Protein AF-A0A7C6USZ0-F1 (afdb_monomer_lite)

Structure (mmCIF, N/CA/C/O backbone):
data_AF-A0A7C6USZ0-F1
#
_entry.id   AF-A0A7C6USZ0-F1
#
loop_
_atom_site.group_PDB
_atom_site.id
_atom_site.type_symbol
_atom_site.label_atom_id
_atom_site.label_alt_id
_atom_site.label_comp_id
_atom_site.label_asym_id
_atom_site.label_entity_id
_atom_site.label_seq_id
_atom_site.pdbx_PDB_ins_code
_atom_site.Cartn_x
_atom_site.Cartn_y
_atom_site.Cartn_z
_atom_site.occupancy
_atom_site.B_iso_or_equiv
_atom_site.auth_seq_id
_atom_site.auth_comp_id
_atom_site.auth_asym_id
_atom_site.auth_atom_id
_atom_site.pdbx_PDB_model_num
ATOM 1 N N . MET A 1 1 ? -42.440 25.051 33.945 1.00 60.44 1 MET A N 1
ATOM 2 C CA . MET A 1 1 ? -42.712 23.718 33.344 1.00 60.44 1 MET A CA 1
ATOM 3 C C . MET A 1 1 ? -41.978 23.438 32.021 1.00 60.44 1 MET A C 1
ATOM 5 O O . MET A 1 1 ? -41.731 22.275 31.735 1.00 60.44 1 MET A O 1
ATOM 9 N N . ASN A 1 2 ? -41.564 24.446 31.237 1.00 69.38 2 ASN A N 1
ATOM 10 C CA . ASN A 1 2 ? -40.953 24.230 29.910 1.00 69.38 2 ASN A CA 1
ATOM 11 C C . ASN A 1 2 ? -39.495 23.723 29.920 1.00 69.38 2 ASN A C 1
ATOM 13 O O . ASN A 1 2 ? -39.130 22.931 29.057 1.00 69.38 2 ASN A O 1
ATOM 17 N N . ALA A 1 3 ? -38.679 24.102 30.910 1.00 75.06 3 ALA A N 1
ATOM 18 C CA . ALA A 1 3 ? -37.259 23.728 30.954 1.00 75.06 3 ALA A CA 1
ATOM 19 C C . ALA A 1 3 ? -37.031 22.211 31.111 1.00 75.06 3 ALA A C 1
ATOM 21 O O . ALA A 1 3 ? -36.243 21.624 30.377 1.00 75.06 3 ALA A O 1
ATOM 22 N N . LYS A 1 4 ? -37.789 21.549 31.999 1.00 79.12 4 LYS A N 1
ATOM 23 C CA . LYS A 1 4 ? -37.706 20.088 32.189 1.00 79.12 4 LYS A CA 1
ATOM 24 C C . LYS A 1 4 ? -38.115 19.320 30.927 1.00 79.12 4 LYS A C 1
ATOM 26 O O . LYS A 1 4 ? -37.488 18.328 30.582 1.00 79.12 4 LYS A O 1
ATOM 31 N N . ARG A 1 5 ? -39.123 19.809 30.196 1.00 81.88 5 ARG A N 1
ATOM 32 C CA . ARG A 1 5 ? -39.586 19.198 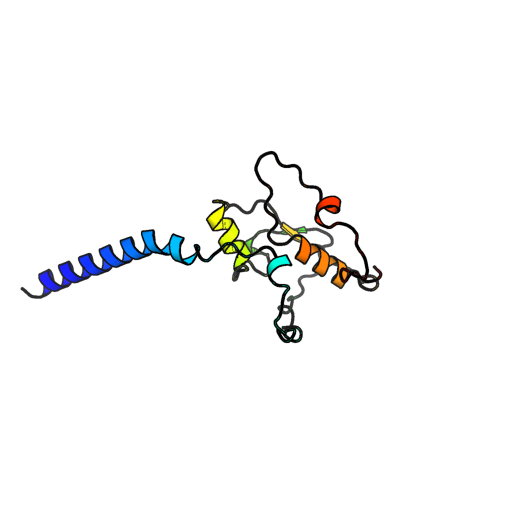28.940 1.00 81.88 5 ARG A CA 1
ATOM 33 C C . ARG A 1 5 ? -38.556 19.334 27.814 1.00 81.88 5 ARG A C 1
ATOM 35 O O . ARG A 1 5 ? -38.395 18.408 27.026 1.00 81.88 5 ARG A O 1
ATOM 42 N N . ASN A 1 6 ? -37.844 20.458 27.759 1.00 84.00 6 ASN A N 1
ATOM 43 C CA . ASN A 1 6 ? -36.780 20.678 26.779 1.00 84.00 6 ASN A CA 1
ATOM 44 C C . ASN A 1 6 ? -35.541 19.825 27.088 1.00 84.00 6 ASN A C 1
ATOM 46 O O . ASN A 1 6 ? -34.960 19.259 26.168 1.00 84.00 6 ASN A O 1
ATOM 50 N N . LEU A 1 7 ? -35.200 19.653 28.371 1.00 89.56 7 LEU A N 1
ATOM 51 C CA . LEU A 1 7 ? -34.108 18.778 28.805 1.00 89.56 7 LEU A CA 1
ATOM 52 C C . LEU A 1 7 ? -34.362 17.313 28.420 1.00 89.56 7 LEU A C 1
ATOM 54 O O . LEU A 1 7 ? -33.489 16.661 27.859 1.00 89.56 7 LEU A O 1
ATOM 58 N N . VAL A 1 8 ? -35.577 16.810 28.659 1.00 91.69 8 VAL A N 1
ATOM 59 C CA . VAL A 1 8 ? -35.945 15.431 28.296 1.00 91.69 8 VAL A CA 1
ATOM 60 C C . VAL A 1 8 ? -35.873 15.218 26.782 1.00 91.69 8 VAL A C 1
ATOM 62 O O . VAL A 1 8 ? -35.333 14.213 26.333 1.00 91.69 8 VAL A O 1
ATOM 65 N N . ARG A 1 9 ? -36.347 16.179 25.977 1.00 88.38 9 ARG A N 1
ATOM 66 C CA . ARG A 1 9 ? -36.236 16.109 24.509 1.00 88.38 9 ARG A CA 1
ATOM 67 C C . ARG A 1 9 ? -34.785 16.091 24.040 1.00 88.38 9 ARG A C 1
ATOM 69 O O . ARG A 1 9 ? -34.452 15.307 23.159 1.00 88.38 9 ARG A O 1
ATOM 76 N N . PHE A 1 10 ? -33.934 16.917 24.644 1.00 93.56 10 PHE A N 1
ATOM 77 C CA . PHE A 1 10 ? -32.512 16.945 24.321 1.00 93.56 10 PHE A CA 1
ATOM 78 C C . PHE A 1 10 ? -31.839 15.605 24.630 1.00 93.56 10 PHE A C 1
ATOM 80 O O . PHE A 1 10 ? -31.131 15.074 23.784 1.00 93.56 10 PHE A O 1
ATOM 87 N N . LEU A 1 11 ? -32.124 15.012 25.795 1.00 95.12 11 LEU A N 1
ATOM 88 C CA . LEU A 1 11 ? -31.580 13.704 26.171 1.00 95.12 11 LEU A CA 1
ATOM 89 C C . LEU A 1 11 ? -32.046 12.583 25.235 1.00 95.12 11 LEU A C 1
ATOM 91 O O . LEU A 1 11 ? -31.251 11.714 24.893 1.00 95.12 11 LEU A O 1
ATOM 95 N N . ILE A 1 12 ? -33.302 12.618 24.781 1.00 94.94 12 ILE A N 1
ATOM 96 C CA . ILE A 1 12 ? -33.818 11.646 23.807 1.00 94.94 12 ILE A CA 1
ATOM 97 C C . ILE A 1 12 ? -33.103 11.798 22.460 1.00 94.94 12 ILE A C 1
ATOM 99 O O . ILE A 1 12 ? -32.675 10.797 21.896 1.00 94.94 12 ILE A O 1
ATOM 103 N N . ILE A 1 13 ? -32.930 13.026 21.959 1.00 94.12 13 ILE A N 1
ATOM 104 C CA . ILE A 1 13 ? -32.235 13.278 20.686 1.00 94.12 13 ILE A CA 1
ATOM 105 C C . ILE A 1 13 ? -30.756 12.894 20.787 1.00 94.12 13 ILE A C 1
ATOM 107 O O . ILE A 1 13 ? -30.240 12.245 19.885 1.00 94.12 13 ILE A O 1
ATOM 111 N N . ALA A 1 14 ? -30.084 13.243 21.887 1.00 93.44 14 ALA A N 1
ATOM 112 C CA . ALA A 1 14 ? -28.686 12.890 22.116 1.00 93.44 14 ALA A CA 1
ATOM 113 C C . ALA A 1 14 ? -28.497 11.370 22.234 1.00 93.44 14 ALA A C 1
ATOM 115 O O . ALA A 1 14 ? -27.583 10.819 21.629 1.00 93.44 14 ALA A O 1
ATOM 116 N N . SER A 1 15 ? -29.391 10.686 22.955 1.00 93.81 15 SER A N 1
ATOM 117 C CA . SER A 1 15 ? -29.410 9.222 23.043 1.00 93.81 15 SER A CA 1
ATOM 118 C C . SER A 1 15 ? -29.614 8.593 21.666 1.00 93.81 15 SER A C 1
ATOM 120 O O . SER A 1 15 ? -28.804 7.766 21.255 1.00 93.81 15 SER A O 1
ATOM 122 N N . LEU A 1 16 ? -30.624 9.057 20.916 1.00 92.81 16 LEU A N 1
ATOM 123 C CA . LEU A 1 16 ? -30.908 8.587 19.562 1.00 92.81 16 LEU A CA 1
ATOM 124 C C . LEU A 1 16 ? -29.695 8.787 18.650 1.00 92.81 16 LEU A C 1
ATOM 126 O O . LEU A 1 16 ? -29.297 7.843 17.977 1.00 92.81 16 LEU A O 1
ATOM 130 N N . TYR A 1 17 ? -29.077 9.970 18.676 1.00 87.94 17 TYR A N 1
ATOM 131 C CA . TYR A 1 17 ? -27.878 10.294 17.903 1.00 87.94 17 TYR A CA 1
ATOM 132 C C . TYR A 1 17 ? -26.709 9.366 18.245 1.00 87.94 17 TYR A C 1
ATOM 134 O O . TYR A 1 17 ? -26.095 8.809 17.341 1.00 87.94 17 TYR A O 1
ATOM 142 N N . LEU A 1 18 ? -26.443 9.126 19.532 1.00 88.12 18 LEU A N 1
ATOM 143 C CA . LEU A 1 18 ? -25.370 8.232 19.976 1.00 88.12 18 LEU A CA 1
ATOM 144 C C . LEU A 1 18 ? -25.630 6.775 19.579 1.00 88.12 18 LEU A C 1
ATOM 146 O O . LEU A 1 18 ? -24.711 6.089 19.133 1.00 88.12 18 LEU A O 1
ATOM 150 N N . THR A 1 19 ? -26.873 6.293 19.684 1.00 86.25 19 THR A N 1
ATOM 151 C CA . THR A 1 19 ? -27.232 4.963 19.169 1.00 86.25 19 THR A CA 1
ATOM 152 C C . THR A 1 19 ? -27.091 4.898 17.654 1.00 86.25 19 THR A C 1
ATOM 154 O O . THR A 1 19 ? -26.487 3.961 17.142 1.00 86.25 19 THR A O 1
ATOM 157 N N . LEU A 1 20 ? -27.572 5.907 16.930 1.00 80.19 20 LEU A N 1
ATOM 158 C CA . LEU A 1 20 ? -27.478 5.957 15.477 1.00 80.19 20 LEU A CA 1
ATOM 159 C C . LEU A 1 20 ? -26.010 5.937 15.039 1.00 80.19 20 LEU A C 1
ATOM 161 O O . LEU A 1 20 ? -25.633 5.130 14.198 1.00 80.19 20 LEU A O 1
ATOM 165 N N . GLN A 1 21 ? -25.161 6.743 15.676 1.00 75.50 21 GLN A N 1
ATOM 166 C CA . GLN A 1 21 ? -23.729 6.780 15.407 1.00 75.50 21 GLN A CA 1
ATOM 167 C C . GLN A 1 21 ? -23.057 5.442 15.744 1.00 75.50 21 GLN A C 1
ATOM 169 O O . GLN A 1 21 ? -22.197 4.998 15.000 1.00 75.50 21 GLN A O 1
ATOM 174 N N . ARG A 1 22 ? -23.464 4.740 16.805 1.00 76.94 22 ARG A N 1
ATOM 175 C CA . ARG A 1 22 ? -22.889 3.430 17.150 1.00 76.94 22 ARG A CA 1
ATOM 176 C C . ARG A 1 22 ? -23.279 2.316 16.172 1.00 76.94 22 ARG A C 1
ATOM 178 O O . ARG A 1 22 ? -22.472 1.423 15.934 1.00 76.94 22 ARG A O 1
ATOM 185 N N . TYR A 1 23 ? -24.496 2.354 15.627 1.00 73.62 23 TYR A N 1
ATOM 186 C CA . TYR A 1 23 ? -25.044 1.265 14.807 1.00 73.62 23 TYR A CA 1
ATOM 187 C C . TYR A 1 23 ? 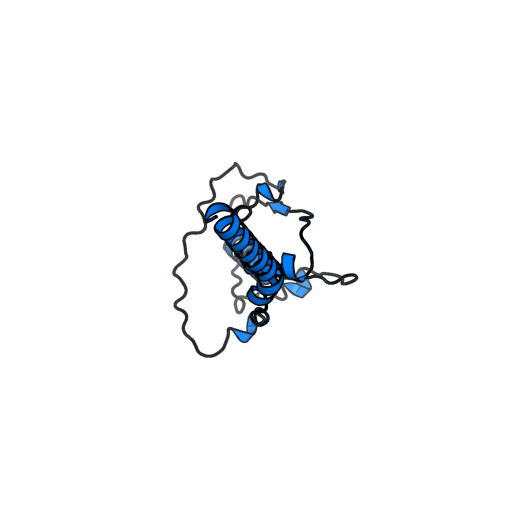-24.987 1.515 13.291 1.00 73.62 23 TYR A C 1
ATOM 189 O O . TYR A 1 23 ? -24.883 0.550 12.540 1.00 73.62 23 TYR A O 1
ATOM 197 N N . LEU A 1 24 ? -25.015 2.768 12.820 1.00 60.81 24 LEU A N 1
ATOM 198 C CA . LEU A 1 24 ? -24.907 3.095 11.390 1.00 60.81 24 LEU A CA 1
ATOM 199 C C . LEU A 1 24 ? -23.478 3.353 10.909 1.00 60.81 24 LEU A C 1
ATOM 201 O O . LEU A 1 24 ? -23.238 3.215 9.715 1.00 60.81 24 LEU A O 1
ATOM 205 N N . HIS A 1 25 ? -22.522 3.661 11.792 1.00 53.66 25 HIS A N 1
ATOM 206 C CA . HIS A 1 25 ? -21.114 3.778 11.393 1.00 53.66 25 HIS A CA 1
ATOM 207 C C . HIS A 1 25 ? -20.613 2.521 10.662 1.00 53.66 25 HIS A C 1
ATOM 209 O O . HIS A 1 25 ? -20.135 2.676 9.546 1.00 53.66 25 HIS A O 1
ATOM 215 N N . PRO A 1 26 ? -20.807 1.279 11.158 1.00 53.59 26 PRO A N 1
ATOM 216 C CA . PRO A 1 26 ? -20.377 0.088 10.418 1.00 53.59 26 PRO A CA 1
ATOM 217 C C . PRO A 1 26 ? -21.127 -0.135 9.093 1.00 53.59 26 PRO A C 1
ATOM 219 O O . PRO A 1 26 ? -20.584 -0.782 8.206 1.00 53.59 26 PRO A O 1
ATOM 222 N N . LEU A 1 27 ? -22.337 0.416 8.930 1.00 51.62 27 LEU A N 1
ATOM 223 C CA . LEU A 1 27 ? -23.115 0.304 7.690 1.00 51.62 27 LEU A CA 1
ATOM 224 C C . LEU A 1 27 ? -22.684 1.318 6.616 1.00 51.62 27 LEU A C 1
ATOM 226 O O . LEU A 1 27 ? -22.845 1.070 5.425 1.00 51.62 27 LEU A O 1
ATOM 230 N N . LEU A 1 28 ? -22.099 2.450 7.015 1.00 49.12 28 LEU A N 1
ATOM 231 C CA . LEU A 1 28 ? -21.509 3.412 6.075 1.00 49.12 28 LEU A CA 1
ATOM 232 C C . LEU A 1 28 ? -20.219 2.871 5.432 1.00 49.12 28 LEU A C 1
ATOM 234 O O . LEU A 1 28 ? -19.906 3.245 4.307 1.00 49.12 28 LEU A O 1
ATOM 238 N N . TYR A 1 29 ? -19.531 1.945 6.110 1.00 46.66 29 TYR A N 1
ATOM 239 C CA . TYR A 1 29 ? -18.366 1.203 5.599 1.00 46.66 29 TYR A CA 1
ATOM 240 C C . TYR A 1 29 ? -18.717 -0.207 5.091 1.00 46.66 29 TYR A C 1
ATOM 242 O O . TYR A 1 29 ? -17.826 -0.980 4.738 1.00 46.66 29 TYR A O 1
ATOM 250 N N . SER A 1 30 ? -20.011 -0.554 5.057 1.00 41.12 30 SER A N 1
ATOM 251 C CA . SER A 1 30 ? -20.524 -1.781 4.437 1.00 41.12 30 SER A CA 1
ATOM 252 C C . SER A 1 30 ? -20.989 -1.564 2.995 1.00 41.12 30 SER A C 1
ATOM 254 O O . SER A 1 30 ? -21.738 -2.389 2.465 1.00 41.12 30 SER A O 1
ATOM 256 N N . SER A 1 31 ? -20.574 -0.464 2.352 1.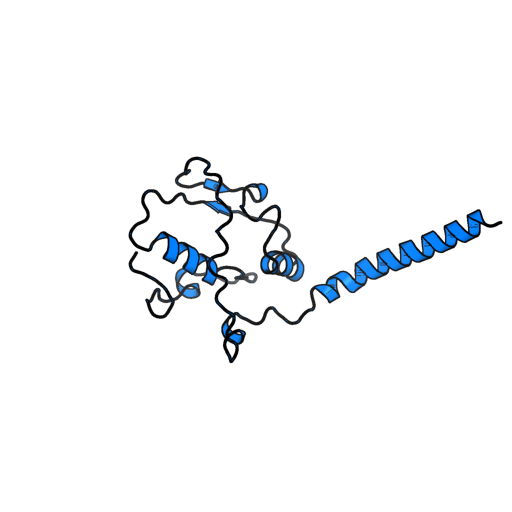00 44.16 31 SER A N 1
ATOM 257 C CA . SER A 1 31 ? -20.537 -0.402 0.889 1.00 44.16 31 SER A CA 1
ATOM 258 C C . SER A 1 31 ? -19.785 -1.640 0.375 1.00 44.16 31 SER A C 1
ATOM 260 O O . SER A 1 31 ? -18.918 -2.168 1.083 1.00 44.16 31 SER A O 1
ATOM 262 N N . PRO A 1 32 ? -20.176 -2.191 -0.791 1.00 42.41 32 PRO A N 1
ATOM 263 C CA . PRO A 1 32 ? -19.695 -3.496 -1.231 1.00 42.41 32 PRO A CA 1
ATOM 264 C C . PRO A 1 32 ? -18.163 -3.509 -1.245 1.00 42.41 32 PRO A C 1
ATOM 266 O O . PRO A 1 32 ? -17.559 -2.437 -1.352 1.00 42.41 32 PRO A O 1
ATOM 269 N N . PRO A 1 33 ? -17.533 -4.694 -1.099 1.00 48.41 33 PRO A N 1
ATOM 270 C CA . PRO A 1 33 ? -16.080 -4.808 -1.034 1.00 48.41 33 PRO A CA 1
ATOM 271 C C . PRO A 1 33 ? -15.490 -3.933 -2.130 1.00 48.41 33 PRO A C 1
ATOM 273 O O . PRO A 1 33 ? -15.981 -4.018 -3.254 1.00 48.41 33 PRO A O 1
ATOM 276 N N . VAL A 1 34 ? -14.503 -3.087 -1.797 1.00 51.19 34 VAL A N 1
ATOM 277 C CA . VAL A 1 34 ? -13.630 -2.452 -2.791 1.00 51.19 34 VAL A CA 1
ATOM 278 C C . VAL A 1 34 ? -13.326 -3.549 -3.795 1.00 51.19 34 VAL A C 1
ATOM 280 O O . VAL A 1 34 ? -12.662 -4.532 -3.452 1.00 51.19 34 VAL A O 1
ATOM 283 N N . LEU A 1 35 ? -13.983 -3.482 -4.955 1.00 41.50 35 LEU A N 1
ATOM 284 C CA . LEU A 1 35 ? -13.927 -4.571 -5.906 1.00 41.50 35 LEU A CA 1
ATOM 285 C C . LEU A 1 35 ? -12.444 -4.693 -6.253 1.00 41.50 35 LEU A C 1
ATOM 287 O O . LEU A 1 35 ? -11.798 -3.657 -6.452 1.00 41.50 35 LEU A O 1
ATOM 291 N N . PRO A 1 36 ? -11.865 -5.903 -6.242 1.00 47.28 36 PRO A N 1
ATOM 292 C CA . PRO A 1 36 ? -10.456 -6.062 -6.553 1.00 47.28 36 PRO A CA 1
ATOM 293 C C . PRO A 1 36 ? -10.140 -5.336 -7.862 1.00 47.28 36 PRO A C 1
ATOM 295 O O . PRO A 1 36 ? -10.965 -5.342 -8.773 1.00 47.28 36 PRO A O 1
ATOM 298 N N . ALA A 1 37 ? -8.971 -4.693 -7.941 1.00 45.94 37 ALA A N 1
ATOM 299 C CA . ALA A 1 37 ? -8.614 -3.726 -8.987 1.00 45.94 37 ALA A CA 1
ATOM 300 C C . ALA A 1 37 ? -8.940 -4.174 -10.434 1.00 45.94 37 ALA A C 1
ATOM 302 O O . ALA A 1 37 ? -9.176 -3.339 -11.300 1.00 45.94 37 ALA A O 1
ATOM 303 N N . TYR A 1 38 ? -9.009 -5.486 -10.695 1.00 48.06 38 TYR A N 1
ATOM 304 C CA . TYR A 1 38 ? -9.371 -6.068 -11.990 1.00 48.06 38 TYR A CA 1
ATOM 305 C C . TYR A 1 38 ? -10.856 -5.935 -12.385 1.00 48.06 38 TYR A C 1
ATOM 307 O O . TYR A 1 38 ? -11.154 -6.007 -13.569 1.00 48.06 38 TYR A O 1
ATOM 315 N N . LEU A 1 39 ? -11.784 -5.733 -11.442 1.00 39.88 39 LEU A N 1
ATOM 316 C CA . LEU A 1 39 ? -13.215 -5.505 -11.718 1.00 39.88 39 LEU A CA 1
ATOM 317 C C . LEU A 1 39 ? -13.537 -4.042 -12.079 1.00 39.88 39 LEU A C 1
ATOM 319 O O . LEU A 1 39 ? -14.679 -3.732 -12.401 1.00 39.88 39 LEU A O 1
ATOM 323 N N . TRP A 1 40 ? -12.541 -3.151 -12.045 1.00 48.84 40 TRP A N 1
ATOM 324 C CA . TRP A 1 40 ? -12.626 -1.778 -12.562 1.00 48.84 40 TRP A CA 1
ATOM 325 C C . TRP A 1 40 ? -12.257 -1.674 -14.046 1.00 48.84 40 TRP A C 1
ATOM 327 O O . TRP A 1 40 ? -12.321 -0.593 -14.627 1.00 48.84 40 TRP A O 1
ATOM 337 N N . HIS A 1 41 ? -11.883 -2.788 -14.672 1.00 42.19 41 HIS A N 1
ATOM 338 C CA . HIS A 1 41 ? -11.809 -2.892 -16.118 1.00 42.19 41 HIS A CA 1
ATOM 339 C C . HIS A 1 41 ? -13.078 -3.586 -16.588 1.00 42.19 41 HIS A C 1
ATOM 341 O O . HIS A 1 41 ? -13.187 -4.785 -16.392 1.00 42.19 41 HIS A O 1
ATOM 347 N N . GLU A 1 42 ? -14.022 -2.820 -17.134 1.00 39.09 42 GLU A N 1
ATOM 348 C CA . GLU A 1 42 ? -14.788 -3.092 -18.361 1.00 39.09 42 GLU A CA 1
ATOM 349 C C . GLU A 1 42 ? -15.705 -1.873 -18.601 1.00 39.09 42 GLU A C 1
ATOM 351 O O . GLU A 1 42 ? -16.486 -1.487 -17.737 1.00 39.09 42 GLU A O 1
ATOM 356 N N . GLU A 1 43 ? -15.555 -1.237 -19.770 1.00 41.44 43 GLU A N 1
ATOM 357 C CA . GLU A 1 43 ? -16.501 -0.263 -20.347 1.00 41.44 43 GLU A CA 1
ATOM 358 C C . GLU A 1 43 ? -16.717 1.067 -19.581 1.00 41.44 43 GLU A C 1
ATOM 360 O O . GLU A 1 43 ? -17.810 1.391 -19.120 1.00 41.44 43 GLU A O 1
ATOM 365 N N . GLY A 1 44 ? -15.696 1.927 -19.520 1.00 33.53 44 GLY A N 1
ATOM 366 C CA . GLY A 1 44 ? -15.908 3.319 -19.116 1.00 33.53 44 GLY A CA 1
ATOM 367 C C . GLY A 1 44 ? -14.640 4.151 -19.164 1.00 33.53 44 GLY A C 1
ATOM 368 O O . GLY A 1 44 ? -13.781 4.035 -18.298 1.00 33.53 44 GLY A O 1
ATOM 369 N N . TRP A 1 45 ? -14.525 5.011 -20.174 1.00 41.16 45 TRP A N 1
ATOM 370 C CA . TRP A 1 45 ? -13.484 6.031 -20.262 1.00 41.16 45 TRP A CA 1
ATOM 371 C C . TRP A 1 45 ? -13.579 6.982 -19.063 1.00 41.16 45 TRP A C 1
ATOM 373 O O . TRP A 1 45 ? -14.275 7.995 -19.110 1.00 41.16 45 TRP A O 1
ATOM 383 N N . VAL A 1 46 ? -12.857 6.683 -17.988 1.00 36.31 46 VAL A N 1
ATOM 384 C CA . VAL A 1 46 ? -12.448 7.712 -17.039 1.00 36.31 46 VAL A CA 1
ATOM 385 C C . VAL A 1 46 ? -11.298 8.426 -17.724 1.00 36.31 46 VAL A C 1
ATOM 387 O O . VAL A 1 46 ? -10.244 7.833 -17.959 1.00 36.31 46 VAL A O 1
ATOM 390 N N . ALA A 1 47 ? -11.522 9.681 -18.117 1.00 34.78 47 ALA A N 1
ATOM 391 C CA . ALA A 1 47 ? -10.429 10.571 -18.459 1.00 34.78 47 ALA A CA 1
ATOM 392 C C . ALA A 1 47 ? -9.388 10.421 -17.351 1.00 34.78 47 ALA A C 1
ATOM 394 O O . ALA A 1 47 ? -9.705 10.688 -16.192 1.00 34.78 47 ALA A O 1
ATOM 395 N N . VAL A 1 48 ? -8.195 9.925 -17.704 1.00 38.50 48 VAL A N 1
ATOM 396 C CA . VAL A 1 48 ? -7.030 9.943 -16.819 1.00 38.50 48 VAL A CA 1
ATOM 397 C C . VAL A 1 48 ? -7.057 11.330 -16.192 1.00 38.50 48 VAL A C 1
ATOM 399 O O . VAL A 1 48 ? -6.999 12.298 -16.961 1.00 38.50 48 VAL A O 1
ATOM 402 N N . PRO A 1 49 ? -7.250 11.475 -14.864 1.00 36.78 49 PRO A N 1
ATOM 403 C CA . PRO A 1 49 ? -7.071 12.778 -14.271 1.00 36.78 49 PRO A CA 1
ATOM 404 C C . PRO A 1 49 ? -5.651 13.133 -14.664 1.00 36.78 49 PRO A C 1
ATOM 406 O O . PRO A 1 49 ? -4.721 12.415 -14.290 1.00 36.78 49 PRO A O 1
ATOM 409 N N . GLN A 1 50 ? -5.506 14.140 -15.532 1.00 38.56 50 GLN A N 1
ATOM 410 C CA . GLN A 1 50 ? -4.211 14.715 -15.835 1.00 38.56 50 GLN A CA 1
ATOM 411 C C . GLN A 1 50 ? -3.562 14.904 -14.485 1.00 38.56 50 GLN A C 1
ATOM 413 O O . GLN A 1 50 ? -4.116 15.656 -13.684 1.00 38.56 50 GLN A O 1
ATOM 418 N N . SER A 1 51 ? -2.508 14.117 -14.245 1.00 45.53 51 SER A N 1
ATOM 419 C CA . SER A 1 51 ? -1.573 14.216 -13.135 1.00 45.53 51 SER A CA 1
ATOM 420 C C . SER A 1 51 ? -2.024 15.274 -12.140 1.00 45.53 51 SER A C 1
ATOM 422 O O . SER A 1 51 ? -1.646 16.443 -12.274 1.00 45.53 51 SER A O 1
ATOM 424 N N . SER A 1 52 ? -2.894 14.903 -11.191 1.00 40.03 52 SER A N 1
ATOM 425 C CA . SER A 1 52 ? -3.031 15.741 -10.006 1.00 40.03 52 SER A CA 1
ATOM 426 C C . SER A 1 52 ? -1.599 15.940 -9.524 1.00 40.03 52 SER A C 1
ATOM 428 O O . SER A 1 52 ? -0.890 14.934 -9.403 1.00 40.03 52 SER A O 1
ATOM 430 N N . PRO A 1 53 ? -1.113 17.188 -9.392 1.00 37.50 53 PRO A N 1
ATOM 431 C CA . PRO A 1 53 ? 0.258 17.398 -8.978 1.00 37.50 53 PRO A CA 1
ATOM 432 C C . PRO A 1 53 ? 0.422 16.614 -7.687 1.00 37.50 53 PRO A C 1
ATOM 434 O O . PRO A 1 53 ? -0.369 16.785 -6.755 1.00 37.50 53 PRO A O 1
ATOM 437 N N . ALA A 1 54 ? 1.382 15.686 -7.690 1.00 47.88 54 ALA A N 1
ATOM 438 C CA . ALA A 1 54 ? 1.772 14.983 -6.486 1.00 47.88 54 ALA A CA 1
ATOM 439 C C . ALA A 1 54 ? 1.882 16.035 -5.371 1.00 47.88 54 ALA A C 1
ATOM 441 O O . ALA A 1 54 ? 2.391 17.133 -5.649 1.00 47.88 54 ALA A O 1
ATOM 442 N N . PRO A 1 55 ? 1.358 15.765 -4.161 1.00 40.19 55 PRO A N 1
ATOM 443 C CA . PRO A 1 55 ? 1.469 16.708 -3.059 1.00 40.19 55 PRO A CA 1
ATOM 444 C C . PRO A 1 55 ? 2.921 17.162 -2.998 1.00 40.19 55 PRO A C 1
ATOM 446 O O . PRO A 1 55 ? 3.828 16.332 -2.975 1.00 40.19 55 PRO A O 1
ATOM 449 N N . SER A 1 56 ? 3.140 18.473 -3.114 1.00 38.34 56 SER A N 1
ATOM 450 C CA . SER A 1 56 ? 4.478 19.031 -3.251 1.00 38.34 56 SER A CA 1
ATOM 451 C C . SER A 1 56 ? 5.285 18.636 -2.021 1.00 38.34 56 SER A C 1
ATOM 453 O O . SER A 1 56 ? 5.079 19.181 -0.932 1.00 38.34 56 SER A O 1
ATOM 455 N N . PHE A 1 57 ? 6.164 17.648 -2.194 1.00 49.59 57 PHE A N 1
ATOM 456 C CA . PHE A 1 57 ? 7.046 17.158 -1.152 1.00 49.59 57 PHE A CA 1
ATOM 457 C C . PHE A 1 57 ? 7.929 18.329 -0.729 1.00 49.59 57 PHE A C 1
ATOM 459 O O . PHE A 1 57 ? 8.850 18.719 -1.442 1.00 49.59 57 PHE A O 1
ATOM 466 N N . HIS A 1 58 ? 7.618 18.936 0.417 1.00 41.47 58 HIS A N 1
ATOM 467 C CA . HIS A 1 58 ? 8.525 19.882 1.046 1.00 41.47 58 HIS A CA 1
ATOM 468 C C . HIS A 1 58 ? 9.759 19.075 1.445 1.00 41.47 58 HIS A C 1
ATOM 470 O O . HIS A 1 58 ? 9.725 18.251 2.358 1.00 41.47 58 HIS A O 1
ATOM 476 N N . SER A 1 59 ? 10.817 19.245 0.661 1.00 43.69 59 SER A N 1
ATOM 477 C CA . SER A 1 59 ? 12.033 18.449 0.691 1.00 43.69 59 SER A CA 1
ATOM 478 C C . SER A 1 59 ? 12.803 18.683 1.990 1.00 43.69 59 SER A C 1
ATOM 480 O O . SER A 1 59 ? 13.640 19.583 2.081 1.00 43.69 59 SER A O 1
ATOM 482 N N . ALA A 1 60 ? 12.548 17.848 2.998 1.00 48.00 60 ALA A N 1
ATOM 483 C CA . ALA A 1 60 ? 13.580 17.522 3.972 1.00 48.00 60 ALA A CA 1
ATOM 484 C C . ALA A 1 60 ? 14.764 16.879 3.215 1.00 48.00 60 ALA A C 1
ATOM 486 O O . ALA A 1 60 ? 14.530 16.159 2.240 1.00 48.00 60 ALA A O 1
ATOM 487 N N . PRO A 1 61 ? 16.027 17.138 3.605 1.00 50.00 61 PRO A N 1
ATOM 488 C CA . PRO A 1 61 ? 17.179 16.569 2.911 1.00 50.00 61 PRO A CA 1
ATOM 489 C C . PRO A 1 61 ? 17.057 15.038 2.854 1.00 50.00 61 PRO A C 1
ATOM 491 O O . PRO A 1 61 ? 16.670 14.436 3.864 1.00 50.00 61 PRO A O 1
ATOM 494 N N . PRO A 1 62 ? 17.369 14.404 1.707 1.00 53.41 62 PRO A N 1
ATOM 495 C CA . PRO A 1 62 ? 17.181 12.973 1.526 1.00 53.41 62 PRO A CA 1
ATOM 496 C C . PRO A 1 62 ? 18.029 12.223 2.551 1.00 53.41 62 PRO A C 1
ATOM 498 O O . PRO A 1 62 ? 19.260 12.219 2.494 1.00 53.41 62 PRO A O 1
ATOM 501 N N . ARG A 1 63 ? 17.365 11.597 3.525 1.00 58.50 63 ARG A N 1
ATOM 502 C CA . ARG A 1 63 ? 18.013 10.592 4.364 1.00 58.50 63 ARG A CA 1
ATOM 503 C C . ARG A 1 63 ? 18.061 9.308 3.536 1.00 58.50 63 ARG A C 1
ATOM 505 O O . ARG A 1 63 ? 17.013 8.895 3.045 1.00 58.50 63 ARG A O 1
ATOM 512 N N . PRO A 1 64 ? 19.238 8.684 3.364 1.00 58.16 64 PRO A N 1
ATOM 513 C CA . PRO A 1 64 ? 19.393 7.556 2.449 1.00 58.16 64 PRO A CA 1
ATOM 514 C C . PRO A 1 64 ? 18.483 6.384 2.827 1.00 58.16 64 PRO A C 1
ATOM 516 O O . PRO A 1 64 ? 17.882 5.783 1.952 1.00 58.16 64 PRO A O 1
ATOM 519 N N . PHE A 1 65 ? 18.306 6.120 4.123 1.00 66.69 65 PHE A N 1
ATOM 520 C CA . PHE A 1 65 ? 17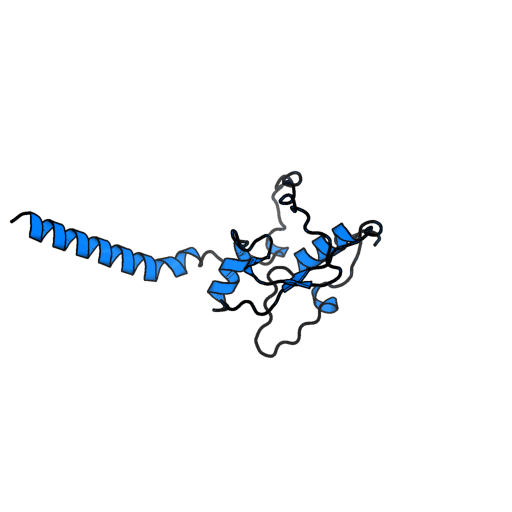.311 5.186 4.641 1.00 66.69 65 PHE A CA 1
ATOM 521 C C . PHE A 1 65 ? 16.867 5.678 6.014 1.00 66.69 65 PHE A C 1
ATOM 523 O O . PHE A 1 65 ? 17.710 5.967 6.868 1.00 66.69 65 PHE A O 1
ATOM 530 N N . ALA A 1 66 ? 15.562 5.788 6.239 1.00 74.12 66 ALA A N 1
ATOM 531 C CA . ALA A 1 66 ? 15.034 6.150 7.548 1.00 74.12 66 ALA A CA 1
ATOM 532 C C . ALA A 1 66 ? 13.821 5.293 7.902 1.00 74.12 66 ALA A C 1
ATOM 534 O O . ALA A 1 66 ? 12.941 5.067 7.070 1.00 74.12 66 ALA A O 1
ATOM 535 N N . LEU A 1 67 ? 13.783 4.850 9.161 1.00 83.69 67 LEU A N 1
ATOM 536 C CA . LEU A 1 67 ? 12.532 4.469 9.800 1.00 83.69 67 LEU A CA 1
ATOM 537 C C . LEU A 1 67 ? 11.715 5.740 9.995 1.00 83.69 67 LEU A C 1
ATOM 539 O O . LEU A 1 67 ? 12.228 6.733 10.515 1.00 83.69 67 LEU A O 1
ATOM 543 N N . VAL A 1 68 ? 10.467 5.691 9.556 1.00 88.75 68 VAL A N 1
ATOM 544 C CA . VAL A 1 68 ? 9.549 6.825 9.564 1.00 88.75 68 VAL A CA 1
ATOM 545 C C . VAL A 1 68 ? 8.425 6.500 10.527 1.00 88.75 68 VAL A C 1
ATOM 547 O O . VAL A 1 68 ? 7.862 5.400 10.497 1.00 88.75 68 VAL A O 1
ATOM 550 N N . LYS A 1 69 ? 8.134 7.445 11.418 1.00 89.75 69 LYS A N 1
ATOM 551 C CA . LYS A 1 69 ? 6.968 7.335 12.293 1.00 89.75 69 LYS A CA 1
ATOM 552 C C . LYS A 1 69 ? 5.702 7.558 11.486 1.00 89.75 69 LYS A C 1
ATOM 554 O O . LYS A 1 69 ? 5.740 8.211 10.449 1.00 89.75 69 LYS A O 1
ATOM 559 N N . GLU A 1 70 ? 4.575 7.054 11.969 1.00 90.00 70 GLU A N 1
ATOM 560 C CA . GLU A 1 70 ? 3.321 7.215 11.241 1.00 90.00 70 GLU A CA 1
ATOM 561 C C . GLU A 1 70 ? 2.991 8.692 11.002 1.00 90.00 70 GLU A C 1
ATOM 563 O O . GLU A 1 70 ? 2.612 9.059 9.896 1.00 90.00 70 GLU A O 1
ATOM 568 N N . GLU A 1 71 ? 3.240 9.542 12.004 1.00 92.06 71 GLU A N 1
ATOM 569 C CA . GLU A 1 71 ? 2.962 10.985 11.956 1.00 92.06 71 GLU A CA 1
ATOM 570 C C . GLU A 1 71 ? 3.760 11.744 10.886 1.00 92.06 71 GLU A C 1
ATOM 572 O O . GLU A 1 71 ? 3.387 12.847 10.488 1.00 92.06 71 GLU A O 1
ATOM 577 N N . GLU A 1 72 ? 4.873 11.165 10.437 1.00 89.75 72 GLU A N 1
ATOM 578 C CA . GLU A 1 72 ? 5.767 11.735 9.428 1.00 89.75 72 GLU A CA 1
ATOM 579 C C . GLU A 1 72 ? 5.379 11.303 8.004 1.00 89.75 72 GLU 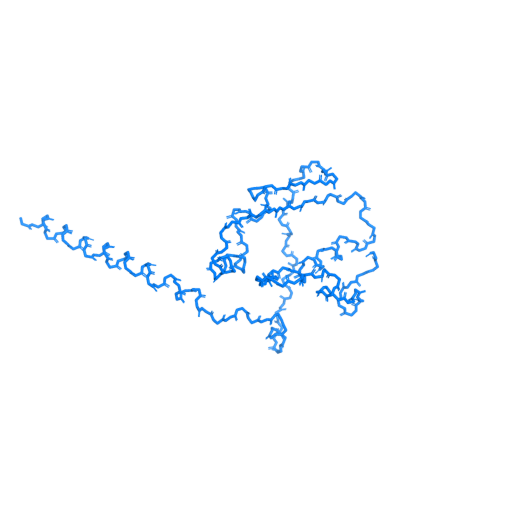A C 1
ATOM 581 O O . GLU A 1 72 ? 5.957 11.789 7.028 1.00 89.75 72 GLU A O 1
ATOM 586 N N . LEU A 1 73 ? 4.415 10.386 7.856 1.00 87.56 73 LEU A N 1
ATOM 587 C CA . LEU A 1 73 ? 3.985 9.911 6.547 1.00 87.56 73 LEU A CA 1
ATOM 588 C C . LEU A 1 73 ? 3.170 10.991 5.819 1.00 87.56 73 LEU A C 1
ATOM 590 O O . LEU A 1 73 ? 2.324 11.643 6.435 1.00 87.56 73 LEU A O 1
ATOM 594 N N . PRO A 1 74 ? 3.340 11.146 4.489 1.00 83.88 74 PRO A N 1
ATOM 595 C CA . PRO A 1 74 ? 2.683 12.210 3.719 1.00 83.88 74 PRO A CA 1
ATOM 596 C C . PRO A 1 74 ? 1.156 12.209 3.827 1.00 83.88 74 PRO A C 1
ATOM 598 O O . PRO A 1 74 ? 0.510 13.236 3.655 1.00 83.88 74 PRO A O 1
ATOM 601 N N . TRP A 1 75 ? 0.583 11.040 4.100 1.00 83.44 75 TRP A N 1
ATOM 602 C CA . TRP A 1 75 ? -0.849 10.811 4.194 1.00 83.44 75 TRP A CA 1
ATOM 603 C C . TRP A 1 75 ? -1.352 10.679 5.636 1.00 83.44 75 TRP A C 1
ATOM 605 O O . TRP A 1 75 ? -2.502 10.314 5.838 1.00 83.44 75 TRP A O 1
ATOM 615 N N . TYR A 1 76 ? -0.539 10.963 6.657 1.00 88.94 76 TYR A N 1
ATOM 616 C CA . TYR A 1 76 ? -0.952 10.796 8.055 1.00 88.94 76 TYR A CA 1
ATOM 617 C C . TYR A 1 76 ? -2.202 11.610 8.424 1.00 88.94 76 TYR A C 1
ATOM 619 O O . TYR A 1 76 ? -3.129 11.089 9.040 1.00 88.94 76 TYR A O 1
ATOM 627 N N . LEU A 1 77 ? -2.236 12.888 8.027 1.00 86.50 77 LEU A N 1
ATOM 628 C CA . LEU A 1 77 ? -3.363 13.783 8.315 1.00 86.50 77 LEU A CA 1
ATOM 629 C C . LEU A 1 77 ? -4.614 13.412 7.510 1.00 86.50 77 LEU A C 1
ATOM 631 O O . LEU A 1 77 ? -5.734 13.542 8.001 1.00 86.50 77 LEU A O 1
ATOM 635 N N . GLU A 1 78 ? -4.417 12.930 6.285 1.00 86.69 78 GLU A N 1
ATOM 636 C CA . GLU A 1 78 ? -5.482 12.565 5.354 1.00 86.69 78 GLU A CA 1
ATOM 637 C C . GLU A 1 78 ? -5.197 11.183 4.746 1.00 86.69 78 GLU A C 1
ATOM 639 O O . GLU A 1 78 ? -4.766 11.077 3.594 1.00 86.69 78 GLU A O 1
ATOM 644 N N . PRO A 1 79 ? -5.410 10.096 5.514 1.00 85.00 79 PRO A N 1
ATOM 645 C CA . PRO A 1 79 ? -5.093 8.757 5.040 1.00 85.00 79 PRO A CA 1
ATOM 646 C C . PRO A 1 79 ? -5.999 8.373 3.864 1.00 85.00 79 PRO A C 1
ATOM 648 O O . PRO A 1 79 ? -7.186 8.739 3.861 1.00 85.00 79 PRO A O 1
ATOM 651 N N . PRO A 1 80 ? -5.501 7.600 2.879 1.00 82.12 80 PRO A N 1
ATOM 652 C CA . PRO A 1 80 ? -6.322 7.130 1.770 1.00 82.12 80 PRO A CA 1
ATOM 653 C C . PRO A 1 80 ? -7.555 6.389 2.292 1.00 82.12 80 PRO A C 1
ATOM 655 O O . PRO A 1 80 ? -7.491 5.738 3.340 1.00 82.12 80 PRO A O 1
ATOM 658 N N . LEU A 1 81 ? -8.681 6.503 1.582 1.00 76.00 81 LEU A N 1
ATOM 659 C CA . LEU A 1 81 ? -9.942 5.879 2.000 1.00 76.00 81 LEU A CA 1
ATOM 660 C C . LEU A 1 81 ? -9.761 4.370 2.213 1.00 76.00 81 LEU A C 1
ATOM 662 O O . LEU A 1 81 ? -10.062 3.867 3.291 1.00 76.00 81 LEU A O 1
ATOM 666 N N . ASP A 1 82 ? -9.120 3.699 1.256 1.00 81.56 82 ASP A N 1
ATOM 667 C CA . ASP A 1 82 ? -8.850 2.261 1.315 1.00 81.56 82 ASP A CA 1
ATOM 668 C C . ASP A 1 82 ? -8.063 1.859 2.571 1.00 81.56 82 ASP A C 1
ATOM 670 O O . ASP A 1 82 ? -8.345 0.834 3.186 1.00 81.56 82 ASP A O 1
ATOM 674 N N . LEU A 1 83 ? -7.099 2.680 3.008 1.00 84.00 83 LEU A N 1
ATOM 675 C CA . LEU A 1 83 ? -6.323 2.396 4.215 1.00 84.00 83 LEU A CA 1
ATOM 676 C C . LEU A 1 83 ? -7.183 2.516 5.481 1.00 84.00 83 LEU A C 1
ATOM 678 O O . LEU A 1 83 ? -7.070 1.678 6.377 1.00 84.00 83 LEU A O 1
ATOM 682 N N . ARG A 1 84 ? -8.046 3.537 5.565 1.00 83.00 84 ARG A N 1
ATOM 683 C CA . ARG A 1 84 ? -8.980 3.710 6.694 1.00 83.00 84 ARG A CA 1
ATOM 684 C C . ARG A 1 84 ? -9.966 2.550 6.785 1.00 83.00 84 ARG A C 1
ATOM 686 O O . ARG A 1 84 ? -10.207 2.030 7.880 1.00 83.00 84 ARG A O 1
ATOM 693 N N . ASP A 1 85 ? -10.485 2.129 5.639 1.00 85.06 85 ASP A N 1
ATOM 694 C CA . ASP A 1 85 ? -11.437 1.030 5.536 1.00 85.06 85 ASP A CA 1
ATOM 695 C C . ASP A 1 85 ? -10.787 -0.294 5.942 1.00 85.06 85 ASP A C 1
ATOM 697 O O . ASP A 1 85 ? -11.361 -1.042 6.736 1.00 85.06 85 ASP A O 1
ATOM 701 N N . LEU A 1 86 ? -9.561 -0.562 5.478 1.00 85.19 86 LEU A N 1
ATOM 702 C CA . LEU A 1 86 ? -8.808 -1.760 5.852 1.00 85.19 86 LEU A CA 1
ATOM 703 C C . LEU A 1 86 ? -8.510 -1.814 7.354 1.00 85.19 86 LEU A C 1
ATOM 705 O O . LEU A 1 86 ? -8.757 -2.844 7.980 1.00 85.19 86 LEU A O 1
ATOM 709 N N . ARG A 1 87 ? -8.046 -0.714 7.959 1.00 87.81 87 ARG A N 1
ATOM 710 C CA . ARG A 1 87 ? -7.782 -0.670 9.410 1.00 87.81 87 ARG A CA 1
ATOM 711 C C . ARG A 1 87 ? -9.028 -0.962 10.230 1.00 87.81 87 ARG A C 1
ATOM 713 O O . ARG A 1 87 ? -8.955 -1.692 11.212 1.00 87.81 87 ARG A O 1
ATOM 720 N N . THR A 1 88 ? -10.162 -0.408 9.811 1.00 87.81 88 THR A N 1
ATOM 721 C CA . THR A 1 88 ? -11.445 -0.599 10.493 1.00 87.81 88 THR A CA 1
ATOM 722 C C . THR A 1 88 ? -11.959 -2.025 10.312 1.00 87.81 88 THR A C 1
ATOM 724 O O . THR A 1 88 ? -12.373 -2.659 11.278 1.00 87.81 88 THR A O 1
ATOM 727 N N . ARG A 1 89 ? -11.910 -2.552 9.082 1.00 86.25 89 ARG A N 1
ATOM 728 C CA . ARG A 1 89 ? -12.399 -3.896 8.743 1.00 86.25 89 ARG A CA 1
ATOM 729 C C . ARG A 1 89 ? -11.638 -5.000 9.472 1.00 86.25 89 ARG A C 1
ATOM 731 O O . ARG A 1 89 ? -12.255 -5.982 9.873 1.00 86.25 89 ARG A O 1
ATOM 738 N N . TYR A 1 90 ? -10.325 -4.844 9.614 1.00 86.31 90 TYR A N 1
ATOM 739 C CA . TYR A 1 90 ? -9.445 -5.854 10.204 1.00 86.31 90 TYR A CA 1
ATOM 740 C C . TYR A 1 90 ? -9.069 -5.571 11.664 1.00 86.31 90 TYR A C 1
ATOM 742 O O . TYR A 1 90 ? -8.215 -6.270 12.200 1.00 86.31 90 TYR A O 1
ATOM 750 N N . ASP A 1 91 ? -9.680 -4.562 12.296 1.00 86.50 91 ASP A N 1
ATOM 751 C CA . ASP A 1 91 ? -9.335 -4.102 13.651 1.00 86.50 91 ASP A CA 1
ATOM 752 C C . ASP A 1 91 ? -7.814 -3.943 13.841 1.00 86.50 91 ASP A C 1
ATOM 754 O O . ASP A 1 91 ? -7.201 -4.430 14.790 1.00 86.50 91 ASP A O 1
ATOM 758 N N . ALA A 1 92 ? -7.187 -3.267 12.874 1.00 87.81 92 ALA A N 1
ATOM 759 C CA . ALA A 1 92 ? -5.744 -3.065 12.793 1.00 87.81 92 ALA A CA 1
ATOM 760 C C . ALA A 1 92 ? -5.376 -1.581 12.997 1.00 87.81 92 ALA A C 1
ATOM 762 O O . ALA A 1 92 ? -4.878 -0.934 12.072 1.00 87.81 92 ALA A O 1
ATOM 763 N N . PRO A 1 93 ? -5.622 -0.995 14.188 1.00 84.50 93 PRO A N 1
ATOM 764 C CA . PRO A 1 93 ? -5.333 0.414 14.445 1.00 84.50 93 PRO A CA 1
ATOM 765 C C . PRO A 1 93 ? -3.840 0.684 14.666 1.00 84.50 93 PRO A C 1
ATOM 767 O O . PRO A 1 93 ? -3.413 1.833 14.604 1.00 84.50 93 PRO A O 1
ATOM 770 N N . LEU A 1 94 ? -3.052 -0.356 14.955 1.00 88.00 94 LEU A N 1
ATOM 771 C CA . LEU A 1 94 ? -1.639 -0.221 15.275 1.00 88.00 94 LEU A CA 1
ATOM 772 C C . LEU A 1 94 ? -0.797 -0.148 14.002 1.00 88.00 94 LEU A C 1
ATOM 774 O O . LEU A 1 94 ? -0.685 -1.115 13.248 1.00 88.00 94 LEU A O 1
ATOM 778 N N . PHE A 1 95 ? -0.123 0.979 13.820 1.00 89.56 95 PHE A N 1
ATOM 779 C CA . PHE A 1 95 ? 0.974 1.084 12.876 1.00 89.56 95 PHE A CA 1
ATOM 780 C C . PHE A 1 95 ? 2.237 0.434 13.446 1.00 89.56 95 PHE A C 1
ATOM 782 O O . PHE A 1 95 ? 2.689 0.771 14.539 1.00 89.56 95 PHE A O 1
ATOM 789 N N . ILE A 1 96 ? 2.814 -0.505 12.695 1.00 89.50 96 ILE A N 1
ATOM 790 C CA . ILE A 1 96 ? 4.022 -1.223 13.117 1.00 89.50 96 ILE A CA 1
ATOM 791 C C . ILE A 1 96 ? 5.277 -0.453 12.700 1.00 89.50 96 ILE A C 1
ATOM 793 O O . ILE A 1 96 ? 6.171 -0.238 13.516 1.00 89.50 96 ILE A O 1
ATOM 797 N N . THR A 1 97 ? 5.385 -0.082 11.420 1.00 89.38 97 THR A N 1
ATOM 798 C CA . THR A 1 97 ? 6.592 0.556 10.883 1.00 89.38 97 THR A CA 1
ATOM 799 C C . THR A 1 97 ? 6.364 1.196 9.513 1.00 89.38 97 THR A C 1
ATOM 801 O O . THR A 1 97 ? 5.456 0.805 8.778 1.00 89.38 97 THR A O 1
ATOM 804 N N . GLY A 1 98 ? 7.229 2.148 9.162 1.00 87.50 98 GLY A N 1
ATOM 805 C CA . GLY A 1 98 ? 7.313 2.780 7.851 1.00 87.50 98 GLY A CA 1
ATOM 806 C C . GLY A 1 98 ? 8.769 3.004 7.461 1.00 87.50 98 GLY A C 1
ATOM 807 O O . GLY A 1 98 ? 9.634 3.202 8.315 1.00 87.50 98 GLY A O 1
ATOM 808 N N . PHE A 1 99 ? 9.034 2.978 6.159 1.00 83.75 99 PHE A N 1
ATOM 809 C CA . PHE A 1 99 ? 10.362 3.188 5.593 1.00 83.75 99 PHE A CA 1
ATOM 810 C C . PHE A 1 99 ? 10.297 4.285 4.538 1.00 83.75 99 PHE A C 1
ATOM 812 O O . PHE A 1 99 ? 9.349 4.335 3.754 1.00 83.75 99 PHE A O 1
ATOM 819 N N . SER A 1 100 ? 11.318 5.137 4.504 1.00 84.00 100 SER A N 1
ATOM 820 C CA . SER A 1 100 ? 11.519 6.109 3.432 1.00 84.00 100 SER A CA 1
ATOM 821 C C . SER A 1 100 ? 12.900 5.942 2.813 1.00 84.00 100 SER A C 1
ATOM 823 O O . SER A 1 100 ? 13.877 5.624 3.502 1.00 84.00 100 SER A O 1
ATOM 825 N N . LEU A 1 101 ? 12.938 6.146 1.499 1.00 80.25 101 LEU A N 1
ATOM 826 C CA . LEU A 1 101 ? 14.113 6.070 0.651 1.00 80.25 101 LEU A CA 1
ATOM 827 C C . LEU A 1 101 ? 14.210 7.367 -0.150 1.00 80.25 101 LEU A C 1
ATOM 829 O O . LEU A 1 101 ? 13.297 7.703 -0.903 1.00 80.25 101 LEU A O 1
ATOM 833 N N . GLY A 1 102 ? 15.324 8.080 -0.000 1.00 81.38 102 GLY A N 1
ATOM 834 C CA . GLY A 1 102 ? 15.680 9.166 -0.908 1.00 81.38 102 GLY A CA 1
ATOM 835 C C . GLY A 1 102 ? 16.394 8.613 -2.139 1.00 81.38 102 GLY A C 1
ATOM 836 O O . GLY A 1 102 ? 17.448 7.993 -2.001 1.00 81.38 102 GLY A O 1
ATOM 837 N N . LEU A 1 103 ? 15.849 8.850 -3.333 1.00 80.75 103 LEU A N 1
ATOM 838 C CA . LEU A 1 103 ? 16.509 8.507 -4.593 1.00 80.75 103 LEU A CA 1
ATOM 839 C C . LEU A 1 103 ? 17.450 9.647 -4.997 1.00 80.75 103 LEU A C 1
ATOM 841 O O . LEU A 1 103 ? 17.007 10.731 -5.374 1.00 80.75 103 LEU A O 1
ATOM 845 N N . ASN A 1 104 ? 18.759 9.413 -4.910 1.00 79.69 104 ASN A N 1
ATOM 846 C CA . ASN A 1 104 ? 19.753 10.356 -5.416 1.00 79.69 104 ASN A CA 1
ATOM 847 C C . ASN A 1 104 ? 20.040 10.034 -6.883 1.00 79.69 104 ASN A C 1
ATOM 849 O O . ASN A 1 104 ? 20.633 8.996 -7.161 1.00 79.69 1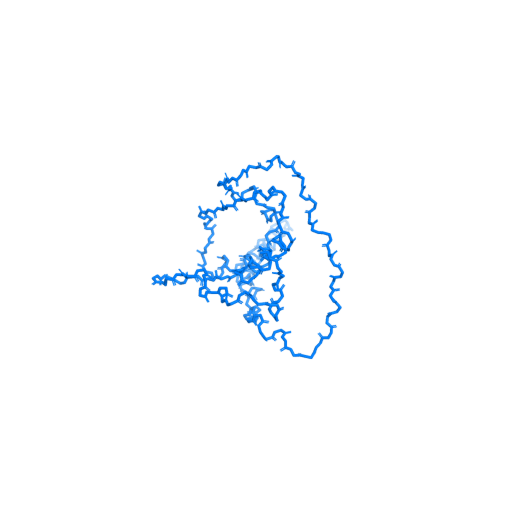04 ASN A O 1
ATOM 853 N N . ASN A 1 105 ? 19.678 10.946 -7.791 1.00 82.88 105 ASN A N 1
ATOM 854 C CA . ASN A 1 105 ? 19.827 10.780 -9.242 1.00 82.88 105 ASN A CA 1
ATOM 855 C C . ASN A 1 105 ? 19.161 9.482 -9.752 1.00 82.88 105 ASN A C 1
ATOM 857 O O . ASN A 1 105 ? 19.882 8.573 -10.170 1.00 82.88 105 ASN A O 1
ATOM 861 N N . PRO A 1 106 ? 17.816 9.383 -9.697 1.00 80.94 106 PRO A N 1
ATOM 862 C CA . PRO A 1 106 ? 17.096 8.194 -10.149 1.00 80.94 106 PRO A CA 1
ATOM 863 C C . PRO A 1 106 ? 17.489 7.821 -11.582 1.00 80.94 106 PRO A C 1
ATOM 865 O O . PRO A 1 106 ? 17.621 8.688 -12.455 1.00 80.94 106 PRO A O 1
ATOM 868 N N . LEU A 1 107 ? 17.711 6.529 -11.819 1.00 86.19 107 LEU A N 1
ATOM 869 C CA . LEU A 1 107 ? 18.168 6.037 -13.114 1.00 86.19 107 LEU A CA 1
ATOM 870 C C . LEU A 1 107 ? 16.978 5.784 -14.048 1.00 86.19 107 LEU A C 1
ATOM 872 O O . LEU A 1 107 ? 16.137 4.941 -13.758 1.00 86.19 107 LEU A O 1
ATOM 876 N N . LEU A 1 108 ? 16.962 6.433 -15.216 1.00 89.62 108 LEU A N 1
ATOM 877 C CA . LEU A 1 108 ? 15.931 6.222 -16.245 1.00 89.62 108 LEU A CA 1
ATOM 878 C C . LEU A 1 108 ? 14.509 6.375 -15.658 1.00 89.62 108 LEU A C 1
ATOM 880 O O . LEU A 1 108 ? 14.179 7.465 -15.198 1.00 89.62 108 LEU A O 1
ATOM 884 N N . ASP A 1 109 ? 13.700 5.308 -15.648 1.00 89.44 109 ASP A N 1
ATOM 885 C CA . ASP A 1 109 ? 12.329 5.299 -15.122 1.00 89.44 109 ASP A CA 1
ATOM 886 C C . ASP A 1 109 ? 12.230 4.713 -13.695 1.00 89.44 109 ASP A C 1
ATOM 888 O O . ASP A 1 109 ? 11.153 4.291 -13.273 1.00 89.44 109 ASP A O 1
ATOM 892 N N . GLU A 1 110 ? 13.324 4.663 -12.927 1.00 89.94 110 GLU A N 1
ATOM 893 C CA . GLU A 1 110 ? 13.364 4.069 -11.579 1.00 89.94 110 GLU A CA 1
ATOM 894 C C . GLU A 1 110 ? 12.289 4.638 -10.636 1.00 89.94 110 GLU A C 1
ATOM 896 O O . GLU A 1 110 ? 11.574 3.875 -9.985 1.00 89.94 110 GLU A O 1
ATOM 901 N N . GLU A 1 111 ? 12.116 5.962 -10.592 1.00 89.75 111 GLU A N 1
ATOM 902 C CA . GLU A 1 111 ? 11.101 6.603 -9.742 1.00 89.75 111 GLU A CA 1
ATOM 903 C C . GLU A 1 111 ? 9.680 6.163 -10.131 1.00 89.75 111 GLU A C 1
ATOM 905 O O . GLU A 1 111 ? 8.880 5.780 -9.273 1.00 89.75 111 GLU A O 1
ATOM 910 N N . HIS A 1 112 ? 9.393 6.135 -11.435 1.00 92.38 112 HIS A N 1
ATOM 911 C CA . HIS A 1 112 ? 8.118 5.659 -11.973 1.00 92.38 112 HIS A CA 1
ATOM 912 C C . HIS A 1 112 ? 7.895 4.177 -11.650 1.00 92.38 112 HIS A C 1
ATOM 914 O O . HIS A 1 112 ? 6.823 3.795 -11.178 1.00 92.38 112 HIS A O 1
ATOM 920 N N . ASN A 1 113 ? 8.915 3.340 -11.830 1.00 93.50 113 ASN A N 1
ATOM 921 C CA . ASN A 1 113 ? 8.853 1.908 -11.551 1.00 93.50 113 ASN A CA 1
ATOM 922 C C . ASN A 1 113 ? 8.630 1.616 -10.062 1.00 93.50 113 ASN A C 1
ATOM 924 O O . ASN A 1 113 ? 7.863 0.707 -9.724 1.00 93.50 113 ASN A O 1
ATOM 928 N N . ILE A 1 114 ? 9.262 2.384 -9.171 1.00 91.19 114 ILE A N 1
ATOM 929 C CA . ILE A 1 114 ? 9.067 2.284 -7.720 1.00 91.19 114 ILE A CA 1
ATOM 930 C C . ILE A 1 114 ? 7.649 2.712 -7.345 1.00 91.19 114 ILE A C 1
ATOM 932 O O . ILE A 1 114 ? 6.972 1.976 -6.622 1.00 91.19 114 ILE A O 1
ATOM 936 N N . ALA A 1 115 ? 7.169 3.844 -7.864 1.00 90.00 115 ALA A N 1
ATOM 937 C CA . ALA A 1 115 ? 5.808 4.314 -7.611 1.00 90.00 115 ALA A CA 1
ATOM 938 C C . ALA A 1 115 ? 4.758 3.303 -8.105 1.00 90.00 115 ALA A C 1
ATOM 940 O O . ALA A 1 115 ? 3.820 2.967 -7.378 1.00 90.00 115 ALA A O 1
ATOM 941 N N . LEU A 1 116 ? 4.954 2.744 -9.301 1.00 92.94 116 LEU A N 1
ATOM 942 C CA . LEU A 1 116 ? 4.084 1.723 -9.879 1.00 92.94 116 LEU A CA 1
ATOM 943 C C . LEU A 1 116 ? 4.091 0.424 -9.058 1.00 92.94 116 LEU A C 1
ATOM 945 O O . LEU A 1 116 ? 3.034 -0.142 -8.773 1.00 92.94 116 LEU A O 1
ATOM 949 N N . ALA A 1 117 ? 5.270 -0.042 -8.636 1.00 92.06 117 ALA A N 1
ATOM 950 C CA . ALA A 1 117 ? 5.392 -1.210 -7.769 1.00 92.06 117 ALA A CA 1
ATOM 951 C C . ALA A 1 117 ? 4.713 -0.987 -6.409 1.00 92.06 117 ALA A C 1
ATOM 953 O O . ALA A 1 117 ? 4.017 -1.879 -5.926 1.00 92.06 117 ALA A O 1
ATOM 954 N N . ALA A 1 118 ? 4.867 0.196 -5.809 1.00 89.50 118 ALA A N 1
ATOM 955 C CA . ALA A 1 118 ? 4.172 0.557 -4.577 1.00 89.50 118 ALA A CA 1
ATOM 956 C C . ALA A 1 118 ? 2.647 0.544 -4.770 1.00 89.50 118 ALA A C 1
ATOM 958 O O . ALA A 1 118 ? 1.934 -0.001 -3.928 1.00 89.50 118 ALA A O 1
ATOM 959 N N . GLY A 1 119 ? 2.157 1.043 -5.909 1.00 88.00 119 GLY A N 1
ATOM 960 C CA . GLY A 1 119 ? 0.744 0.969 -6.288 1.00 88.00 119 GLY A CA 1
ATOM 961 C C . GLY A 1 119 ? 0.210 -0.465 -6.364 1.00 88.00 119 GLY A C 1
ATOM 962 O O . GLY A 1 119 ? -0.868 -0.736 -5.848 1.00 88.00 119 GLY A O 1
ATOM 963 N N . TYR A 1 120 ? 0.980 -1.411 -6.916 1.00 89.19 120 TYR A N 1
ATOM 964 C CA . TYR A 1 120 ? 0.591 -2.830 -6.935 1.00 89.19 120 TYR A CA 1
ATOM 965 C C . TYR A 1 120 ? 0.523 -3.485 -5.551 1.00 89.19 120 TYR A C 1
ATOM 967 O O . TYR A 1 120 ? -0.142 -4.507 -5.395 1.00 89.19 120 TYR A O 1
ATOM 975 N N . LEU A 1 121 ? 1.241 -2.945 -4.567 1.00 89.25 121 LEU A N 1
ATOM 976 C CA . LEU A 1 121 ? 1.298 -3.487 -3.208 1.00 89.25 121 LEU A CA 1
ATOM 977 C C . LEU A 1 121 ? 0.303 -2.813 -2.265 1.00 89.25 121 LEU A C 1
ATOM 979 O O . LEU A 1 121 ? -0.056 -3.403 -1.243 1.00 89.25 121 LEU A O 1
ATOM 983 N N . ALA A 1 122 ? -0.129 -1.595 -2.588 1.00 87.06 122 ALA A N 1
ATOM 984 C CA . ALA A 1 122 ? -1.066 -0.832 -1.784 1.00 87.06 122 ALA A CA 1
ATOM 985 C C . ALA A 1 122 ? -2.350 -1.638 -1.522 1.00 87.06 122 ALA A C 1
ATOM 987 O O . ALA A 1 122 ? -2.911 -2.267 -2.415 1.00 87.06 122 ALA A O 1
ATOM 988 N N . GLY A 1 123 ? -2.788 -1.652 -0.263 1.00 83.81 123 GLY A N 1
ATOM 989 C CA . GLY A 1 123 ? -3.977 -2.394 0.161 1.00 83.81 123 GLY A CA 1
ATOM 990 C C . GLY A 1 123 ? -3.796 -3.911 0.294 1.00 83.81 123 GLY A C 1
ATOM 991 O O . GLY A 1 123 ? -4.765 -4.601 0.606 1.00 83.81 123 GLY A O 1
ATOM 992 N N . THR A 1 124 ? -2.586 -4.453 0.109 1.00 87.69 124 THR A N 1
ATOM 993 C CA . THR A 1 124 ? -2.328 -5.877 0.377 1.00 87.69 124 THR A CA 1
ATOM 994 C C . THR A 1 124 ? -2.503 -6.178 1.866 1.00 87.69 124 THR A C 1
ATOM 996 O O . THR A 1 124 ? -1.811 -5.605 2.707 1.00 87.69 124 THR A O 1
ATOM 999 N N . VAL A 1 125 ? -3.384 -7.126 2.183 1.00 88.56 125 VAL A N 1
ATOM 1000 C CA . VAL A 1 125 ? -3.565 -7.674 3.533 1.00 88.56 125 VAL A CA 1
ATOM 1001 C C . VAL A 1 125 ? -2.900 -9.042 3.600 1.00 88.56 125 VAL A C 1
ATOM 1003 O O . VAL A 1 125 ? -3.070 -9.866 2.702 1.00 88.56 125 VAL A O 1
ATOM 1006 N N . ILE A 1 126 ? -2.126 -9.274 4.658 1.00 89.38 126 ILE A N 1
ATOM 1007 C CA . ILE A 1 126 ? -1.497 -10.566 4.938 1.00 89.38 126 ILE A CA 1
ATOM 1008 C C . ILE A 1 126 ? -2.212 -11.146 6.150 1.00 89.38 126 ILE A C 1
ATOM 1010 O O . ILE A 1 126 ? -2.132 -10.586 7.243 1.00 89.38 126 ILE A O 1
ATOM 1014 N N . GLU A 1 127 ? -2.916 -12.255 5.949 1.00 87.31 127 GLU A N 1
ATOM 1015 C CA . GLU A 1 127 ? -3.641 -12.910 7.033 1.00 87.31 127 GLU A CA 1
ATOM 1016 C C . GLU A 1 127 ? -2.669 -13.574 8.025 1.00 87.31 127 GLU A C 1
ATOM 1018 O O . GLU A 1 127 ? -1.531 -13.911 7.664 1.00 87.31 127 GLU A O 1
ATOM 1023 N N . PRO A 1 128 ? -3.093 -13.821 9.277 1.00 87.94 128 PRO A N 1
ATOM 1024 C CA . PRO A 1 128 ? -2.279 -14.547 10.241 1.00 87.94 128 PRO A CA 1
ATOM 1025 C C . PRO A 1 128 ? -1.739 -15.862 9.662 1.00 87.94 128 PRO A C 1
ATOM 1027 O O . PRO A 1 128 ? -2.466 -16.628 9.033 1.00 87.94 128 PRO A O 1
ATOM 1030 N N . GLN A 1 129 ? -0.456 -16.135 9.913 1.00 91.88 129 GLN A N 1
ATOM 1031 C CA . GLN A 1 129 ? 0.274 -17.323 9.436 1.00 91.88 129 GLN A CA 1
ATOM 1032 C C . GLN A 1 129 ? 0.517 -17.387 7.918 1.00 91.88 129 GLN A C 1
ATOM 1034 O O . GLN A 1 129 ? 1.108 -18.360 7.443 1.00 91.88 129 GLN A O 1
ATOM 1039 N N . GLN A 1 130 ? 0.137 -16.368 7.142 1.00 91.12 130 GLN A N 1
ATOM 1040 C CA . GLN A 1 130 ? 0.540 -16.292 5.741 1.00 91.12 130 GLN A CA 1
ATOM 1041 C C . GLN A 1 130 ? 1.974 -15.778 5.593 1.00 91.12 130 GLN A C 1
ATOM 1043 O O . GLN A 1 130 ? 2.427 -14.878 6.298 1.00 91.12 130 GLN A O 1
ATOM 1048 N N . VAL A 1 131 ? 2.688 -16.346 4.620 1.00 90.88 131 VAL A N 1
ATOM 1049 C CA . VAL A 1 131 ? 4.015 -15.880 4.210 1.00 90.88 131 VAL A CA 1
ATOM 1050 C C . VAL A 1 131 ? 3.864 -14.940 3.022 1.00 90.88 131 VAL A C 1
ATOM 1052 O O . VAL A 1 131 ? 3.299 -15.310 1.992 1.00 90.88 131 VAL A O 1
ATOM 1055 N N . PHE A 1 132 ? 4.423 -13.739 3.144 1.00 89.94 132 PHE A N 1
ATOM 1056 C CA . PHE A 1 132 ? 4.459 -12.763 2.065 1.00 89.94 132 PHE A CA 1
ATOM 1057 C C . PHE A 1 132 ? 5.760 -12.858 1.262 1.00 89.94 132 PHE A C 1
ATOM 1059 O O . PHE A 1 132 ? 6.849 -12.998 1.818 1.00 89.94 132 PHE A O 1
ATOM 1066 N N . SER A 1 133 ? 5.653 -12.742 -0.062 1.00 91.44 133 SER A N 1
ATOM 1067 C CA . SER A 1 133 ? 6.802 -12.647 -0.961 1.00 91.44 133 SER A CA 1
ATOM 1068 C C . SER A 1 133 ? 6.603 -11.486 -1.920 1.00 91.44 133 SER A C 1
ATOM 1070 O O . SER A 1 133 ? 5.789 -11.567 -2.836 1.00 91.44 133 SER A O 1
ATOM 1072 N N . LEU A 1 134 ? 7.401 -10.433 -1.744 1.00 88.81 134 LEU A N 1
ATOM 1073 C CA . LEU A 1 134 ? 7.354 -9.227 -2.570 1.00 88.81 134 LEU A CA 1
ATOM 1074 C C . LEU A 1 134 ? 7.418 -9.548 -4.070 1.00 88.81 134 LEU A C 1
ATOM 1076 O O . LEU A 1 134 ? 6.596 -9.070 -4.841 1.00 88.81 134 LEU A O 1
ATOM 1080 N N . ASN A 1 135 ? 8.369 -10.389 -4.482 1.00 90.88 135 ASN A N 1
ATOM 1081 C CA . ASN A 1 135 ? 8.553 -10.740 -5.892 1.00 90.88 135 ASN A CA 1
ATOM 1082 C C . ASN A 1 135 ? 7.387 -11.562 -6.445 1.00 90.88 135 ASN A C 1
ATOM 1084 O O . ASN A 1 135 ? 7.005 -11.370 -7.598 1.00 90.88 135 ASN A O 1
ATOM 1088 N N . LYS A 1 136 ? 6.809 -12.456 -5.634 1.00 91.31 136 LYS A N 1
ATOM 1089 C CA . LYS A 1 136 ? 5.638 -13.234 -6.044 1.00 91.31 136 LYS A CA 1
ATOM 1090 C C . LYS A 1 136 ? 4.409 -12.337 -6.195 1.00 91.31 136 LYS A C 1
ATOM 1092 O O . LYS A 1 136 ? 3.692 -12.483 -7.176 1.00 91.31 136 LYS A O 1
ATOM 1097 N N . THR A 1 137 ? 4.198 -11.414 -5.256 1.00 90.56 137 THR A N 1
ATOM 1098 C CA . THR A 1 137 ? 3.056 -10.488 -5.261 1.00 90.56 137 THR A CA 1
ATOM 1099 C C . THR A 1 137 ? 3.166 -9.459 -6.383 1.00 90.56 137 THR A C 1
ATOM 1101 O O . THR A 1 137 ? 2.211 -9.263 -7.126 1.00 90.56 137 THR A O 1
ATOM 1104 N N . LEU A 1 138 ? 4.338 -8.841 -6.567 1.00 91.75 138 LEU A N 1
ATOM 1105 C CA . LEU A 1 138 ? 4.566 -7.906 -7.671 1.00 91.75 138 LEU A CA 1
ATOM 1106 C C . LEU A 1 138 ? 4.483 -8.601 -9.030 1.00 91.75 138 LEU A C 1
ATOM 1108 O O . LEU A 1 138 ? 3.961 -8.021 -9.981 1.00 91.75 138 LEU A O 1
ATOM 1112 N N . GLY A 1 139 ? 4.999 -9.827 -9.137 1.00 92.75 139 GLY A N 1
ATOM 1113 C CA . GLY A 1 139 ? 5.105 -10.562 -10.392 1.00 92.75 139 GLY A CA 1
ATOM 1114 C C . GLY A 1 139 ? 6.136 -9.962 -11.368 1.00 92.75 139 GLY A C 1
ATOM 1115 O O . GLY A 1 139 ? 6.976 -9.146 -10.981 1.00 92.75 139 GLY A O 1
ATOM 1116 N N . PRO A 1 140 ? 6.096 -10.356 -12.655 1.00 93.69 140 PRO A N 1
ATOM 1117 C CA . PRO A 1 140 ? 7.053 -9.893 -13.663 1.00 93.69 140 PRO A CA 1
ATOM 1118 C C . PRO A 1 140 ? 6.956 -8.384 -13.943 1.00 93.69 140 PRO A C 1
ATOM 1120 O O . PRO A 1 140 ? 5.866 -7.871 -14.210 1.00 93.69 140 PRO A O 1
ATOM 1123 N N . ARG A 1 141 ? 8.100 -7.688 -13.958 1.00 93.12 141 ARG A N 1
ATOM 1124 C CA . ARG A 1 141 ? 8.216 -6.251 -14.268 1.00 93.12 141 ARG A CA 1
ATOM 1125 C C . ARG A 1 141 ? 8.389 -6.056 -15.773 1.00 93.12 141 ARG A C 1
ATOM 1127 O O . ARG A 1 141 ? 9.499 -6.086 -16.289 1.00 93.12 141 ARG A O 1
ATOM 1134 N N . THR A 1 142 ? 7.275 -5.966 -16.494 1.00 94.69 142 THR A N 1
ATOM 1135 C CA . THR A 1 142 ? 7.264 -5.903 -17.966 1.00 94.69 142 THR A CA 1
ATOM 1136 C C . THR A 1 142 ? 6.684 -4.584 -18.462 1.00 94.69 142 THR A C 1
ATOM 1138 O O . THR A 1 142 ? 5.831 -3.996 -17.797 1.00 94.69 142 THR A O 1
ATOM 1141 N N . LYS A 1 143 ? 7.073 -4.164 -19.675 1.00 94.75 143 LYS A N 1
ATOM 1142 C CA . LYS A 1 143 ? 6.514 -2.970 -20.337 1.00 94.75 143 LYS A CA 1
ATOM 1143 C C . LYS A 1 143 ? 4.994 -3.021 -20.483 1.00 94.75 143 LYS A C 1
ATOM 1145 O O . LYS A 1 143 ? 4.331 -2.013 -20.295 1.00 94.75 143 LYS A O 1
ATOM 1150 N N . ALA A 1 144 ? 4.436 -4.205 -20.749 1.00 95.06 144 ALA A N 1
ATOM 1151 C CA . ALA A 1 144 ? 2.988 -4.407 -20.837 1.00 95.06 144 ALA A CA 1
ATOM 1152 C C . ALA A 1 144 ? 2.258 -4.095 -19.519 1.00 95.06 144 ALA A C 1
ATOM 1154 O O . ALA A 1 144 ? 1.084 -3.749 -19.531 1.00 95.06 144 ALA A O 1
ATOM 1155 N N . ARG A 1 145 ? 2.960 -4.196 -18.385 1.00 92.69 145 ARG A N 1
ATOM 1156 C CA . ARG A 1 145 ? 2.455 -3.838 -17.056 1.00 92.69 145 ARG A CA 1
ATOM 1157 C C . ARG A 1 145 ? 2.862 -2.426 -16.625 1.00 92.69 145 ARG A C 1
ATOM 1159 O O . ARG A 1 145 ? 2.743 -2.110 -15.455 1.00 92.69 145 ARG A O 1
ATOM 1166 N N . GLY A 1 146 ? 3.359 -1.598 -17.544 1.00 93.75 146 GLY A N 1
ATOM 1167 C CA . GLY A 1 146 ? 3.705 -0.199 -17.288 1.00 93.75 146 GLY A CA 1
ATOM 1168 C C . GLY A 1 146 ? 5.116 0.047 -16.753 1.00 93.75 146 GLY A C 1
ATOM 1169 O O . GLY A 1 146 ? 5.453 1.202 -16.509 1.00 93.75 146 GLY A O 1
ATOM 1170 N N . PHE A 1 147 ? 5.946 -0.992 -16.592 1.00 94.31 147 PHE A N 1
ATOM 1171 C CA . PHE A 1 147 ? 7.334 -0.822 -16.151 1.00 94.31 147 PHE A CA 1
ATOM 1172 C C . PHE A 1 147 ? 8.228 -0.321 -17.292 1.00 94.31 147 PHE A C 1
ATOM 1174 O O . PHE A 1 147 ? 8.258 -0.913 -18.378 1.00 94.31 147 PHE A O 1
ATOM 1181 N N . GLY A 1 148 ? 8.978 0.744 -17.027 1.00 92.44 148 GLY A N 1
ATOM 1182 C CA . GLY A 1 148 ? 9.996 1.301 -17.912 1.00 92.44 148 GLY A CA 1
ATOM 1183 C C . GLY A 1 148 ? 11.374 0.654 -17.725 1.00 92.44 148 GLY A C 1
ATOM 1184 O O . GLY A 1 148 ? 11.542 -0.222 -16.873 1.00 92.44 148 GLY A O 1
ATOM 1185 N N . PRO A 1 149 ? 12.376 1.030 -18.536 1.00 89.00 149 PRO A N 1
ATOM 1186 C CA . PRO A 1 149 ? 13.773 0.713 -18.256 1.00 89.00 149 PRO A CA 1
ATOM 1187 C C . PRO A 1 149 ? 14.241 1.398 -16.959 1.00 89.00 149 PRO A C 1
ATOM 1189 O O . PRO A 1 149 ? 14.071 2.602 -16.812 1.00 89.00 149 PRO A O 1
ATOM 1192 N N . GLY A 1 150 ? 14.852 0.643 -16.045 1.00 75.12 150 GLY A N 1
ATOM 1193 C CA . GLY A 1 150 ? 15.263 1.136 -14.722 1.00 75.12 150 GLY A CA 1
ATOM 1194 C C . GLY A 1 150 ? 14.949 0.132 -13.633 1.00 75.12 150 GLY A C 1
ATOM 1195 O O . GLY A 1 150 ? 13.746 -0.123 -13.406 1.00 75.12 150 GLY A O 1
#

Secondary structure (DSSP, 8-state):
-HHHHHHHHHHHHHHHHHHHHHHHHHHHT-SS----GGGG-SS--------------------SSEEE-GGGSTTSSS--HHHHHHHHHTT------EEE---SS--TTHHHHHHHHHHHHTT----TTPPP-HHHHH----GGGT----

Sequence (150 aa):
MNAKRNLVRFLIIASLYLTLQRYLHPLLYSSPPVLPAYLWHEEGWVAVPQSSPAPSFHSAPPRPFALVKEEELPWYLEPPLDLRDLRTRYDAPLFITGFSLGLNNPLLDEEHNIALAAGYLAGTVIEPQQVFSLNKTLGPRTKARGFGPG

Radius of gyration: 22.41 Å; chains: 1; bounding box: 62×42×54 Å

Foldseek 3Di:
DVPVVVVVVVVVVVVVVVVCCVPCVVVVLVPPPPPPPVVVDDDDDPPPPPPPPDPPPPDDDFDQKDKDDLCRDPCSVPPDPLVVSLCVVVVPPDDDTDMDHDDDPQDDCNVVQVVLLVVQCPNDDADPPRDDDSCVSSDDQDVVSVHDDD

pLDDT: mean 75.52, std 19.7, range [33.53, 95.12]